Protein AF-K1SA90-F1 (afdb_monomer)

Mean predicted aligned error: 5.49 Å

Structure (mmCIF, N/CA/C/O backbone):
data_AF-K1SA90-F1
#
_entry.id   AF-K1SA90-F1
#
loop_
_atom_site.group_PDB
_atom_site.id
_atom_site.type_symbol
_atom_site.label_atom_id
_atom_site.label_alt_id
_atom_site.label_comp_id
_atom_site.label_asym_id
_atom_site.label_entity_id
_atom_site.label_seq_id
_atom_site.pdbx_PDB_ins_code
_atom_site.Cartn_x
_atom_site.Cartn_y
_atom_site.Cartn_z
_atom_site.occupancy
_atom_site.B_iso_or_equiv
_atom_site.auth_seq_id
_atom_site.auth_comp_id
_atom_site.auth_asym_id
_atom_site.auth_atom_id
_atom_site.pdbx_PDB_model_num
ATOM 1 N N . GLY A 1 1 ? -10.397 25.767 14.971 1.00 62.22 1 GLY A N 1
ATOM 2 C CA . GLY A 1 1 ? -10.174 24.536 15.749 1.00 62.22 1 GLY A CA 1
ATOM 3 C C . GLY A 1 1 ? -8.729 24.141 15.581 1.00 62.22 1 GLY A C 1
ATOM 4 O O . GLY A 1 1 ? -8.206 24.354 14.495 1.00 62.22 1 GLY A O 1
ATOM 5 N N . ILE A 1 2 ? -8.081 23.662 16.639 1.00 75.19 2 ILE A N 1
ATOM 6 C CA . ILE A 1 2 ? -6.747 23.060 16.529 1.00 75.19 2 ILE A CA 1
ATOM 7 C C . ILE A 1 2 ? -6.936 21.629 16.005 1.00 75.19 2 ILE A C 1
ATOM 9 O O . ILE A 1 2 ? -7.936 20.993 16.335 1.00 75.19 2 ILE A O 1
ATOM 13 N N . TYR A 1 3 ? -6.039 21.169 15.134 1.00 74.81 3 TYR A N 1
ATOM 14 C CA . TYR A 1 3 ? -6.116 19.844 14.521 1.00 74.81 3 TYR A CA 1
ATOM 15 C C . TYR A 1 3 ? -5.809 18.753 15.553 1.00 74.81 3 TYR A C 1
ATOM 17 O O . TYR A 1 3 ? -4.878 18.892 16.345 1.00 74.81 3 TYR A O 1
ATOM 25 N N . ASP A 1 4 ? -6.551 17.651 15.514 1.00 84.69 4 ASP A N 1
ATOM 26 C CA . ASP A 1 4 ? -6.357 16.517 16.424 1.00 84.69 4 ASP A CA 1
ATOM 27 C C . ASP A 1 4 ? -5.092 15.692 16.105 1.00 84.69 4 ASP A C 1
ATOM 29 O O . ASP A 1 4 ? -4.616 14.940 16.948 1.00 84.69 4 ASP A O 1
ATOM 33 N N . ALA A 1 5 ? -4.519 15.887 14.911 1.00 83.00 5 ALA A N 1
ATOM 34 C CA . ALA A 1 5 ? -3.261 15.289 14.471 1.00 83.00 5 ALA A CA 1
ATOM 35 C C . ALA A 1 5 ? -2.050 15.708 15.328 1.00 83.00 5 ALA A C 1
ATOM 37 O O . ALA A 1 5 ? -0.977 15.116 15.218 1.00 83.00 5 ALA A O 1
ATOM 38 N N . TRP A 1 6 ? -2.199 16.736 16.169 1.00 84.38 6 TRP A N 1
ATOM 39 C CA . TRP A 1 6 ? -1.179 17.193 17.107 1.00 84.38 6 TRP A CA 1
ATOM 40 C C . TRP A 1 6 ? -1.419 16.518 18.453 1.00 84.38 6 TRP A C 1
ATOM 42 O O . TRP A 1 6 ? -2.492 16.662 19.035 1.00 84.38 6 TRP A O 1
ATOM 52 N N . SER A 1 7 ? -0.411 15.821 18.980 1.00 82.50 7 SER A N 1
ATOM 53 C CA . SER A 1 7 ? -0.543 15.004 20.197 1.00 82.50 7 SER A CA 1
ATOM 54 C C . SER A 1 7 ? -1.066 15.773 21.415 1.00 82.50 7 SER A C 1
ATOM 56 O O . SER A 1 7 ? -1.742 15.202 22.259 1.00 82.50 7 SER A O 1
ATOM 58 N N . GLU A 1 8 ? -0.786 17.075 21.499 1.00 88.00 8 GLU A N 1
ATOM 59 C CA . GLU A 1 8 ? -1.257 17.982 22.557 1.00 88.00 8 GLU A CA 1
ATOM 60 C C . GLU A 1 8 ? -2.762 18.301 22.499 1.00 88.00 8 GLU A C 1
ATOM 62 O O . GLU A 1 8 ? -3.334 18.779 23.477 1.00 88.00 8 GLU A O 1
ATOM 67 N N . CYS A 1 9 ? -3.407 18.027 21.365 1.00 87.44 9 CYS A N 1
ATOM 68 C CA . CYS A 1 9 ? -4.837 18.227 21.134 1.00 87.44 9 CYS A CA 1
ATOM 69 C C . CYS A 1 9 ? -5.592 16.921 20.848 1.00 87.44 9 CYS A C 1
ATOM 71 O O . CYS A 1 9 ? -6.817 16.954 20.707 1.00 87.44 9 CYS A O 1
ATOM 73 N N . PHE A 1 10 ? -4.887 15.788 20.777 1.00 91.44 10 PHE A N 1
ATOM 74 C CA . PHE A 1 10 ? -5.483 14.482 20.538 1.00 91.44 10 PHE A CA 1
ATOM 75 C C . PHE A 1 10 ? -6.328 14.043 21.739 1.00 91.44 10 PHE A C 1
ATOM 77 O O . PHE A 1 10 ? -5.854 13.987 22.873 1.00 91.44 10 PHE A O 1
ATOM 84 N N . LYS A 1 11 ? -7.594 13.722 21.475 1.00 91.69 11 LYS A N 1
ATOM 85 C CA . LYS A 1 11 ? -8.556 13.228 22.465 1.00 91.69 11 LYS A CA 1
ATOM 86 C C . LYS A 1 11 ? -9.105 11.899 21.976 1.00 91.69 11 LYS A C 1
ATOM 88 O O . LYS A 1 11 ? -9.984 11.877 21.115 1.00 91.69 11 LYS A O 1
ATOM 93 N N . LYS A 1 12 ? -8.555 10.799 22.489 1.00 91.31 12 LYS A N 1
ATOM 94 C CA . LYS A 1 12 ? -8.892 9.440 22.046 1.00 91.31 12 LYS A CA 1
ATOM 95 C C . LYS A 1 12 ? -10.372 9.119 22.260 1.00 91.31 12 LYS A C 1
ATOM 97 O O . LYS A 1 12 ? -10.977 8.443 21.440 1.00 91.31 12 LYS A O 1
ATOM 102 N N . GLU A 1 13 ? -10.954 9.639 23.333 1.00 94.56 13 GLU A N 1
ATOM 103 C CA . GLU A 1 13 ? -12.320 9.339 23.761 1.00 94.56 13 GLU A CA 1
ATOM 104 C C . GLU A 1 13 ? -13.344 9.744 22.692 1.00 94.56 13 GLU A C 1
ATOM 106 O O . GLU A 1 13 ? -14.262 8.986 22.403 1.00 94.56 13 GLU A O 1
ATOM 111 N N . LEU A 1 14 ? -13.127 10.886 22.027 1.00 93.56 14 LEU A N 1
ATOM 112 C CA . LEU A 1 14 ? -13.998 11.361 20.945 1.00 93.56 14 LEU A CA 1
ATOM 113 C C . LEU A 1 14 ? -13.961 10.439 19.718 1.00 93.56 14 LEU A C 1
ATOM 115 O O . LEU A 1 14 ? -14.959 10.293 19.017 1.00 93.56 14 LEU A O 1
ATOM 119 N N . TRP A 1 15 ? -12.810 9.818 19.452 1.00 92.81 15 TRP A N 1
ATOM 120 C CA . TRP A 1 15 ? -12.666 8.847 18.370 1.00 92.81 15 TRP A CA 1
ATOM 121 C C . TRP A 1 15 ? -13.327 7.516 18.718 1.00 92.81 15 TRP A C 1
ATOM 123 O O . TRP A 1 15 ? -14.028 6.960 17.876 1.00 92.81 15 TRP A O 1
ATOM 133 N N . ASP A 1 16 ? -13.146 7.031 19.949 1.00 94.00 16 ASP A N 1
ATOM 134 C CA . ASP A 1 16 ? -13.797 5.807 20.428 1.00 94.00 16 ASP A CA 1
ATOM 135 C C . ASP A 1 16 ? -15.332 5.941 20.377 1.00 94.00 16 ASP A C 1
ATOM 137 O O . ASP A 1 16 ? -16.015 5.033 19.901 1.00 94.00 16 ASP A O 1
ATOM 141 N N .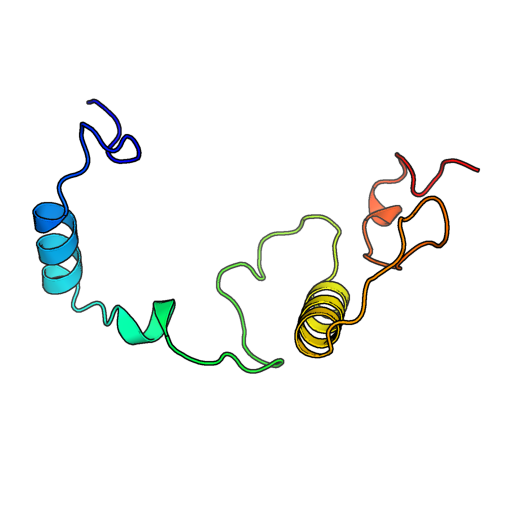 GLU A 1 17 ? -15.869 7.092 20.802 1.00 96.31 17 GLU A N 1
ATOM 142 C CA . GLU A 1 17 ? -17.298 7.422 20.709 1.00 96.31 17 GLU A CA 1
ATOM 143 C C . GLU A 1 17 ? -17.782 7.421 19.253 1.00 96.31 17 GLU A C 1
ATOM 145 O O . GLU A 1 17 ? -18.723 6.703 18.919 1.00 96.31 17 GLU A O 1
ATOM 150 N N . ALA A 1 18 ? -17.102 8.145 18.358 1.00 95.62 18 ALA A N 1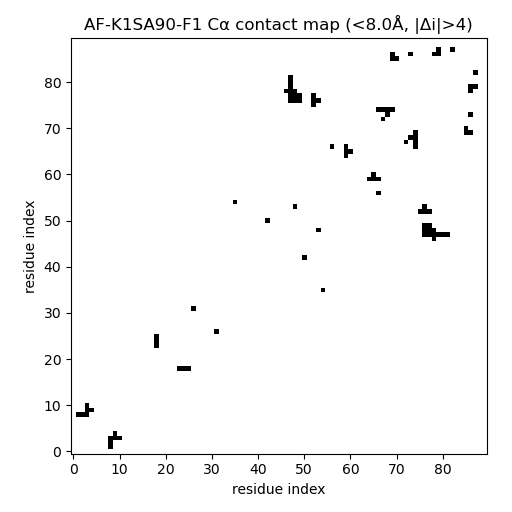
ATOM 151 C CA . ALA A 1 18 ? -17.485 8.219 16.948 1.00 95.62 18 ALA A CA 1
ATOM 152 C C . ALA A 1 18 ? -17.443 6.848 16.246 1.00 95.62 18 ALA A C 1
ATOM 154 O O . ALA A 1 18 ? -18.320 6.530 15.439 1.00 95.62 18 ALA A O 1
ATOM 155 N N . ILE A 1 19 ? -16.441 6.018 16.551 1.00 95.62 19 ILE A N 1
ATOM 156 C CA . ILE A 1 19 ? -16.330 4.645 16.039 1.00 95.62 19 ILE A CA 1
ATOM 157 C C . ILE A 1 19 ? -17.536 3.811 16.490 1.00 95.62 19 ILE A C 1
ATOM 159 O O . ILE A 1 19 ? -18.163 3.143 15.661 1.00 95.62 19 ILE A O 1
ATOM 163 N N . ALA A 1 20 ? -17.885 3.877 17.780 1.00 95.75 20 ALA A N 1
ATOM 164 C CA . ALA A 1 20 ? -19.011 3.140 18.345 1.00 95.75 20 ALA A CA 1
ATOM 165 C C . ALA A 1 20 ? -20.355 3.592 17.749 1.00 95.75 20 ALA A C 1
ATOM 167 O O . ALA A 1 20 ? -21.163 2.753 17.353 1.00 95.75 20 ALA A O 1
ATOM 168 N N . GLU A 1 21 ? -20.577 4.902 17.611 1.00 97.75 21 GLU A N 1
ATOM 169 C CA . GLU A 1 21 ? -21.798 5.473 17.021 1.00 97.75 21 GLU A CA 1
ATOM 170 C C . GLU A 1 21 ? -22.029 5.026 15.571 1.00 97.75 21 GLU A C 1
ATOM 172 O O . GLU A 1 21 ? -23.171 4.856 15.140 1.00 97.75 21 GLU A O 1
ATOM 177 N N . ASN A 1 22 ? -20.951 4.794 14.820 1.00 97.06 22 ASN A N 1
ATOM 178 C CA . ASN A 1 22 ? -21.016 4.359 13.426 1.00 97.06 22 ASN A CA 1
ATOM 179 C C . ASN A 1 22 ? -20.970 2.831 13.259 1.00 97.06 22 ASN A C 1
ATOM 181 O O . ASN A 1 22 ? -20.979 2.350 12.127 1.00 97.06 22 ASN A O 1
ATOM 185 N N . ASN A 1 23 ? -20.953 2.064 14.357 1.00 96.06 23 ASN A N 1
ATOM 186 C CA . ASN A 1 23 ? -20.812 0.603 14.351 1.00 96.06 23 ASN A CA 1
ATOM 187 C C . ASN A 1 23 ? -19.599 0.129 13.526 1.00 96.06 23 ASN A C 1
ATOM 189 O O . ASN A 1 23 ? -19.690 -0.827 12.753 1.00 96.06 23 ASN A O 1
ATOM 193 N N . ILE A 1 24 ? -18.470 0.828 13.660 1.00 95.56 24 ILE A N 1
ATOM 194 C CA . ILE A 1 24 ? -17.235 0.514 12.938 1.00 95.56 24 ILE A CA 1
ATOM 195 C C . ILE A 1 24 ? -16.437 -0.522 13.732 1.00 95.56 24 ILE A C 1
ATOM 197 O O . ILE A 1 24 ? -16.054 -0.286 14.875 1.00 95.56 24 ILE A O 1
ATOM 201 N N . ASP A 1 25 ? -16.131 -1.652 13.098 1.00 93.62 25 ASP A N 1
ATOM 202 C CA . ASP A 1 25 ? -15.165 -2.619 13.616 1.00 93.62 25 ASP A CA 1
ATOM 203 C C . ASP A 1 25 ? -13.743 -2.163 13.265 1.00 93.62 25 ASP A C 1
ATOM 205 O O . ASP A 1 25 ? -13.316 -2.253 12.114 1.00 93.62 25 ASP A O 1
ATOM 209 N N . VAL A 1 26 ? -13.010 -1.648 14.252 1.00 93.31 26 VAL A N 1
ATOM 210 C CA . VAL A 1 26 ? -11.635 -1.159 14.062 1.00 93.31 26 VAL A CA 1
ATOM 211 C C . VAL A 1 26 ? -10.688 -2.293 13.672 1.00 93.31 26 VAL A C 1
ATOM 213 O O . VAL A 1 26 ? -9.827 -2.091 12.810 1.00 93.31 26 VAL A O 1
ATOM 216 N N . ASP A 1 27 ? -10.861 -3.486 14.248 1.00 92.00 27 ASP A N 1
ATOM 217 C CA . ASP A 1 27 ? -9.962 -4.621 14.027 1.00 92.00 27 ASP A CA 1
ATOM 218 C C . ASP A 1 27 ? -9.989 -5.056 12.560 1.00 92.00 27 ASP A C 1
ATOM 220 O O . ASP A 1 27 ? -8.937 -5.320 11.968 1.00 92.00 27 ASP A O 1
ATOM 224 N N . PHE A 1 28 ? -11.162 -5.001 11.923 1.00 90.50 28 PHE A N 1
ATOM 225 C CA . PHE A 1 28 ? -11.298 -5.234 10.486 1.00 90.50 28 PHE A CA 1
ATOM 226 C C . PHE A 1 28 ? -10.371 -4.345 9.636 1.00 90.50 28 PHE A C 1
ATOM 228 O O . PHE A 1 28 ? -9.869 -4.789 8.597 1.00 90.50 28 PHE A O 1
ATOM 235 N N . TYR A 1 29 ? -10.132 -3.094 10.039 1.00 88.44 29 TYR A N 1
ATOM 236 C CA . TYR A 1 29 ? -9.313 -2.159 9.263 1.00 88.44 29 TYR A CA 1
ATOM 237 C C . TYR A 1 29 ? -7.823 -2.237 9.594 1.00 88.44 2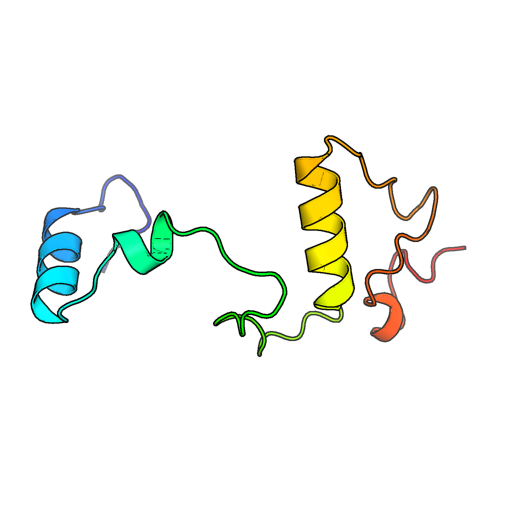9 TYR A C 1
ATOM 239 O O . TYR A 1 29 ? -7.014 -2.031 8.682 1.00 88.44 29 TYR A O 1
ATOM 247 N N . VAL A 1 30 ? -7.465 -2.524 10.853 1.00 90.69 30 VAL A N 1
ATOM 248 C CA . VAL A 1 30 ? -6.081 -2.371 11.341 1.00 90.69 30 VAL A CA 1
ATOM 249 C C . VAL A 1 30 ? -5.324 -3.681 11.552 1.00 90.69 30 VAL A C 1
ATOM 251 O O . VAL A 1 30 ? -4.099 -3.661 11.473 1.00 90.69 30 VAL A O 1
ATOM 254 N N . THR A 1 31 ? -5.999 -4.811 11.797 1.00 91.25 31 THR A N 1
ATOM 255 C CA . THR A 1 31 ? -5.307 -6.072 12.139 1.00 91.25 31 THR A CA 1
ATOM 256 C C . THR A 1 31 ? -5.405 -7.157 11.075 1.00 91.25 31 THR A C 1
ATOM 258 O O . THR A 1 31 ? -4.583 -8.075 11.071 1.00 91.25 31 THR A O 1
ATOM 261 N N . ARG A 1 32 ? -6.380 -7.090 10.160 1.00 91.00 32 ARG A N 1
ATOM 262 C CA . ARG A 1 32 ? -6.574 -8.186 9.204 1.00 91.00 32 ARG A CA 1
ATOM 263 C C . ARG A 1 32 ? -5.451 -8.277 8.173 1.00 91.00 32 ARG A C 1
ATOM 265 O O . ARG A 1 32 ? -5.004 -7.274 7.614 1.00 91.00 32 ARG A O 1
ATOM 272 N N . ALA A 1 33 ? -5.086 -9.512 7.839 1.00 90.38 33 ALA A N 1
ATOM 273 C CA . ALA A 1 33 ? -4.332 -9.792 6.627 1.00 90.38 33 ALA A CA 1
ATOM 274 C C . ALA A 1 33 ? -5.192 -9.464 5.398 1.00 90.38 33 ALA A C 1
ATOM 276 O O . ALA A 1 33 ? -6.404 -9.704 5.386 1.00 90.38 33 ALA A O 1
ATOM 277 N N . ARG A 1 34 ? -4.560 -8.905 4.369 1.00 89.94 34 ARG A N 1
ATOM 278 C CA . ARG A 1 34 ? -5.210 -8.575 3.101 1.00 89.94 34 ARG A CA 1
ATOM 279 C C . ARG A 1 34 ? -4.691 -9.499 2.014 1.00 89.94 34 ARG A C 1
ATOM 281 O O . ARG A 1 34 ? -3.495 -9.778 1.975 1.00 89.94 34 ARG A O 1
ATOM 288 N N . ASN A 1 35 ? -5.596 -9.972 1.165 1.00 92.69 35 ASN A N 1
ATOM 289 C CA . ASN A 1 35 ? -5.233 -10.823 0.039 1.00 92.69 35 ASN A CA 1
ATOM 290 C C . ASN A 1 35 ? -4.757 -9.971 -1.141 1.00 92.69 35 ASN A C 1
ATOM 292 O O . ASN A 1 35 ? -5.163 -8.819 -1.297 1.00 92.69 35 ASN A O 1
ATOM 296 N N . ASP A 1 36 ? -3.948 -10.567 -2.011 1.00 94.25 36 ASP A N 1
ATOM 297 C CA . ASP A 1 36 ? -3.422 -9.903 -3.207 1.00 94.25 36 ASP A CA 1
ATOM 298 C C . ASP A 1 36 ? -4.522 -9.484 -4.202 1.00 94.25 36 ASP A C 1
ATOM 300 O O . ASP A 1 36 ? -4.353 -8.525 -4.958 1.00 94.25 36 ASP A O 1
ATOM 304 N N . ASP A 1 37 ? -5.652 -10.196 -4.207 1.00 93.81 37 ASP A N 1
ATOM 305 C CA . ASP A 1 37 ? -6.806 -9.968 -5.082 1.00 93.81 37 ASP A CA 1
ATOM 306 C C . ASP A 1 37 ? -7.850 -9.008 -4.490 1.00 93.81 37 ASP A C 1
ATOM 308 O O . ASP A 1 37 ? -8.852 -8.698 -5.137 1.00 93.81 37 ASP A O 1
ATOM 312 N N . GLU A 1 38 ? -7.614 -8.490 -3.285 1.00 92.69 38 GLU A N 1
ATOM 313 C CA . GLU A 1 38 ? -8.509 -7.543 -2.635 1.00 92.69 38 GLU A CA 1
ATOM 314 C C . GLU A 1 38 ? -8.604 -6.227 -3.417 1.00 92.69 38 GLU A C 1
ATOM 316 O O . GLU A 1 38 ? -7.604 -5.693 -3.902 1.00 92.69 38 GLU A O 1
ATOM 321 N N . ILE A 1 39 ? -9.809 -5.657 -3.491 1.00 93.31 39 ILE A N 1
ATOM 322 C CA . ILE A 1 39 ? -10.000 -4.273 -3.930 1.00 93.31 39 ILE A CA 1
ATOM 323 C C . ILE A 1 39 ? -9.727 -3.365 -2.734 1.00 93.31 39 ILE A C 1
ATOM 325 O O . ILE A 1 39 ? -10.510 -3.320 -1.781 1.00 93.31 39 ILE A O 1
ATOM 329 N N . PHE A 1 40 ? -8.610 -2.649 -2.775 1.00 90.56 40 PHE A N 1
ATOM 330 C CA . PHE A 1 40 ? -8.229 -1.756 -1.693 1.00 90.56 40 PHE A CA 1
ATOM 331 C C . PHE A 1 40 ? -8.986 -0.433 -1.799 1.00 90.56 40 PHE A C 1
ATOM 333 O O . PHE A 1 40 ? -9.232 0.055 -2.905 1.00 90.56 40 PHE A O 1
ATOM 340 N N . PRO A 1 41 ? -9.297 0.223 -0.666 1.00 89.25 41 PRO A N 1
ATOM 341 C CA . PRO A 1 41 ? -9.980 1.508 -0.697 1.00 89.25 41 PRO A CA 1
ATOM 342 C C . PRO A 1 41 ? -9.153 2.600 -1.384 1.00 89.25 41 PRO A C 1
ATOM 344 O O . PRO A 1 41 ? -9.725 3.605 -1.760 1.00 89.25 41 PRO A O 1
ATOM 347 N N . TRP A 1 42 ? -7.845 2.421 -1.586 1.00 89.62 42 TRP A N 1
ATOM 348 C CA . TRP A 1 42 ? -6.976 3.348 -2.322 1.00 89.62 42 TRP A CA 1
ATOM 349 C C . TRP A 1 42 ? -6.706 2.933 -3.775 1.00 89.62 42 TRP A C 1
ATOM 351 O O . TRP A 1 42 ? -5.942 3.614 -4.451 1.00 89.62 42 TRP A O 1
ATOM 361 N N . ASP A 1 43 ? -7.321 1.864 -4.292 1.00 93.25 43 ASP A N 1
ATOM 362 C CA . ASP A 1 43 ? -7.094 1.416 -5.679 1.00 93.25 43 ASP A CA 1
ATOM 363 C C . ASP A 1 43 ? -7.528 2.454 -6.728 1.00 93.25 43 ASP A C 1
ATOM 365 O O . ASP A 1 43 ? -7.090 2.398 -7.874 1.00 93.25 43 ASP A O 1
ATOM 369 N N . PHE A 1 44 ? -8.372 3.417 -6.349 1.00 93.19 44 PHE A N 1
ATOM 370 C CA . PHE A 1 44 ? -8.768 4.524 -7.220 1.00 93.19 44 PHE A CA 1
ATOM 371 C C . PHE A 1 44 ? -7.717 5.645 -7.308 1.00 93.19 44 PHE A C 1
ATOM 373 O O . PHE A 1 44 ? -7.867 6.555 -8.123 1.00 93.19 44 PHE A O 1
ATOM 380 N N . ILE A 1 45 ? -6.686 5.626 -6.457 1.00 93.75 45 ILE A N 1
ATOM 381 C CA . ILE A 1 45 ? -5.646 6.654 -6.425 1.00 93.75 45 ILE A CA 1
ATOM 382 C C . ILE A 1 45 ? -4.590 6.317 -7.478 1.00 93.75 45 ILE A C 1
ATOM 384 O O . ILE A 1 45 ? -3.788 5.401 -7.305 1.00 93.75 45 ILE A O 1
ATOM 388 N N . ASP A 1 46 ? -4.559 7.099 -8.554 1.00 92.75 46 ASP A N 1
ATOM 389 C CA . ASP A 1 46 ? -3.544 6.969 -9.595 1.00 92.75 46 ASP A CA 1
ATOM 390 C C . ASP A 1 46 ? -2.338 7.872 -9.299 1.00 92.75 46 ASP A C 1
ATOM 392 O O . ASP A 1 46 ? -2.426 9.101 -9.305 1.00 92.75 46 ASP A O 1
ATOM 396 N N . THR A 1 47 ? -1.195 7.242 -9.032 1.00 93.19 47 THR A N 1
ATOM 397 C CA . THR A 1 47 ? 0.105 7.909 -8.852 1.00 93.19 47 THR A CA 1
ATOM 398 C C . THR A 1 47 ? 1.087 7.565 -9.973 1.00 93.19 47 THR A C 1
ATOM 400 O O . THR A 1 47 ? 2.287 7.772 -9.821 1.00 93.19 47 THR A O 1
ATOM 403 N N . GLY A 1 48 ? 0.615 6.959 -11.068 1.00 94.12 48 GLY A N 1
ATOM 404 C CA . GLY A 1 48 ? 1.425 6.359 -12.130 1.00 94.12 48 GLY A CA 1
ATOM 405 C C . GLY A 1 48 ? 2.151 5.072 -11.720 1.00 94.12 48 GLY A C 1
ATOM 406 O O . GLY A 1 48 ? 2.668 4.360 -12.580 1.00 94.12 48 GLY A O 1
ATOM 407 N N . VAL A 1 49 ? 2.191 4.730 -10.428 1.00 95.62 49 VAL A N 1
ATOM 408 C CA . VAL A 1 49 ? 2.710 3.449 -9.937 1.00 95.62 49 VAL A CA 1
ATOM 409 C C . VAL A 1 49 ? 1.617 2.386 -10.007 1.00 95.62 49 VAL A C 1
ATOM 411 O O . VAL A 1 49 ? 0.520 2.561 -9.485 1.00 95.62 49 VAL A O 1
ATOM 414 N N . THR A 1 50 ? 1.920 1.253 -10.637 1.00 95.38 50 THR A N 1
ATOM 415 C CA . THR A 1 50 ? 0.948 0.169 -10.824 1.00 95.38 50 THR A CA 1
ATOM 416 C C . THR A 1 50 ? 0.716 -0.628 -9.538 1.00 95.38 50 THR A C 1
ATOM 418 O O . THR A 1 50 ? 1.652 -0.922 -8.791 1.00 95.38 50 THR A O 1
ATOM 421 N N . LYS A 1 51 ? -0.524 -1.089 -9.324 1.00 94.19 51 LYS A N 1
ATOM 422 C CA . LYS A 1 51 ? -0.869 -2.007 -8.222 1.00 94.19 51 LYS A CA 1
ATOM 423 C C . LYS A 1 51 ? -0.022 -3.284 -8.236 1.00 94.19 51 LYS A C 1
ATOM 425 O O . LYS A 1 51 ? 0.429 -3.736 -7.190 1.00 94.19 51 LYS A O 1
ATOM 430 N N . ILE A 1 52 ? 0.245 -3.830 -9.425 1.00 95.06 52 ILE A N 1
ATOM 431 C CA . ILE A 1 52 ? 1.085 -5.026 -9.600 1.00 95.06 52 ILE A CA 1
ATOM 432 C C . ILE A 1 52 ? 2.499 -4.782 -9.054 1.00 95.06 52 ILE A C 1
ATOM 434 O O . ILE A 1 52 ? 3.055 -5.651 -8.384 1.00 95.06 52 ILE A O 1
ATOM 438 N N . PHE A 1 53 ? 3.075 -3.599 -9.293 1.00 96.31 53 PHE A N 1
ATOM 439 C CA . PHE A 1 53 ? 4.362 -3.235 -8.707 1.00 96.31 53 PHE A CA 1
ATOM 440 C C . PHE A 1 53 ? 4.281 -3.136 -7.180 1.00 96.31 53 PHE A C 1
ATOM 442 O O . PHE A 1 53 ? 5.127 -3.713 -6.508 1.00 96.31 53 PHE A O 1
ATOM 449 N N . LEU A 1 54 ? 3.266 -2.466 -6.623 1.00 95.75 54 LEU A N 1
ATOM 450 C CA . LEU A 1 54 ? 3.115 -2.337 -5.167 1.00 95.75 54 LEU A CA 1
ATOM 451 C C . LEU A 1 54 ? 2.984 -3.702 -4.475 1.00 95.75 54 LEU A C 1
ATOM 453 O O . LEU A 1 54 ? 3.642 -3.931 -3.464 1.00 95.75 54 LEU A O 1
ATOM 457 N N . LEU A 1 55 ? 2.211 -4.630 -5.051 1.00 95.75 55 LEU A N 1
ATOM 458 C CA . LEU A 1 55 ? 2.103 -6.008 -4.556 1.00 95.75 55 LEU A CA 1
ATOM 459 C C . LEU A 1 55 ? 3.445 -6.749 -4.627 1.00 95.75 55 LEU A C 1
ATOM 461 O O . LEU A 1 55 ? 3.833 -7.430 -3.680 1.00 95.75 55 LEU A O 1
ATOM 465 N N . ARG A 1 56 ? 4.203 -6.586 -5.718 1.00 97.06 56 ARG A N 1
ATOM 466 C CA . ARG A 1 56 ? 5.553 -7.158 -5.830 1.00 97.06 56 ARG A CA 1
ATOM 467 C C . ARG A 1 56 ? 6.493 -6.612 -4.752 1.00 97.06 56 ARG A C 1
ATOM 469 O O . ARG A 1 56 ? 7.251 -7.382 -4.171 1.00 97.06 56 ARG A O 1
ATOM 476 N N . GLU A 1 57 ? 6.463 -5.306 -4.494 1.00 97.44 57 GLU A N 1
ATOM 477 C CA . GLU A 1 57 ? 7.302 -4.676 -3.470 1.00 97.44 57 GLU A CA 1
ATOM 478 C C . GLU A 1 57 ? 6.890 -5.082 -2.053 1.00 97.44 57 GLU A C 1
ATOM 480 O O . GLU A 1 57 ? 7.759 -5.310 -1.216 1.00 97.44 57 GLU A O 1
ATOM 485 N N . TRP A 1 58 ? 5.590 -5.260 -1.802 1.00 95.75 58 TRP A N 1
ATOM 486 C CA . TRP A 1 58 ? 5.087 -5.853 -0.565 1.00 95.75 58 TRP A CA 1
ATOM 487 C C . TRP A 1 58 ? 5.680 -7.247 -0.336 1.00 95.75 58 TRP A C 1
ATOM 489 O O . TRP A 1 58 ? 6.287 -7.493 0.706 1.00 95.75 58 TRP A O 1
ATOM 499 N N . HIS A 1 59 ? 5.607 -8.132 -1.335 1.00 97.00 59 HIS A N 1
ATOM 500 C CA . HIS A 1 59 ? 6.202 -9.469 -1.250 1.00 97.00 59 HIS A CA 1
ATOM 501 C C . HIS A 1 59 ? 7.722 -9.428 -1.091 1.00 97.00 59 HIS A C 1
ATOM 503 O O . HIS A 1 59 ? 8.272 -10.188 -0.298 1.00 97.00 59 HIS A O 1
ATOM 509 N N . ASN A 1 60 ? 8.420 -8.532 -1.793 1.00 97.81 60 ASN A N 1
ATOM 510 C CA . ASN A 1 60 ? 9.860 -8.341 -1.603 1.00 97.81 60 ASN A CA 1
ATOM 511 C C . ASN A 1 60 ? 10.181 -7.940 -0.155 1.00 97.81 60 ASN A C 1
ATOM 513 O O . ASN A 1 60 ? 11.082 -8.526 0.438 1.00 97.81 60 ASN A O 1
ATOM 517 N N . ALA A 1 61 ? 9.422 -7.005 0.426 1.00 96.94 61 ALA A N 1
ATOM 518 C CA . ALA A 1 61 ? 9.612 -6.555 1.802 1.00 96.94 61 ALA A CA 1
ATOM 519 C C . ALA A 1 61 ? 9.402 -7.689 2.818 1.00 96.94 61 ALA A C 1
ATOM 521 O O . ALA A 1 61 ? 10.214 -7.844 3.726 1.00 96.94 61 ALA A O 1
ATOM 522 N N . GLN A 1 62 ? 8.373 -8.523 2.627 1.00 96.19 62 GLN A N 1
ATOM 523 C CA . GLN A 1 62 ? 8.142 -9.715 3.459 1.00 96.19 62 GLN A CA 1
ATOM 524 C C . GLN A 1 62 ? 9.282 -10.744 3.356 1.00 96.19 62 GLN A C 1
ATOM 526 O O . GLN A 1 62 ? 9.544 -11.470 4.308 1.00 96.19 62 GLN A O 1
ATOM 531 N N . ASN A 1 63 ? 9.972 -10.798 2.213 1.00 98.06 63 ASN A N 1
ATOM 532 C CA . ASN A 1 63 ? 11.122 -11.675 1.970 1.00 98.06 63 ASN A CA 1
ATOM 533 C C . ASN A 1 63 ? 12.477 -10.990 2.232 1.00 98.06 63 ASN A C 1
ATOM 535 O O . ASN A 1 63 ? 13.501 -11.477 1.753 1.00 98.06 63 ASN A O 1
ATOM 539 N N . GLU A 1 64 ? 12.492 -9.842 2.922 1.00 98.19 64 GLU A N 1
ATOM 540 C CA . GLU A 1 64 ? 13.709 -9.074 3.244 1.00 98.19 64 GLU A CA 1
ATOM 541 C C . GLU A 1 64 ? 14.552 -8.702 2.006 1.00 98.19 64 GLU A C 1
ATOM 543 O O . GLU A 1 64 ? 15.760 -8.460 2.074 1.00 98.19 64 GLU A O 1
ATOM 548 N N . LYS A 1 65 ? 13.914 -8.641 0.835 1.00 98.19 65 LYS A N 1
ATOM 549 C CA . LYS A 1 65 ? 14.570 -8.355 -0.434 1.00 98.19 65 LYS A CA 1
ATOM 550 C C . LYS A 1 65 ? 14.537 -6.861 -0.715 1.00 98.19 65 LYS A C 1
ATOM 552 O O . LYS A 1 65 ? 13.481 -6.271 -0.928 1.00 98.19 65 LYS A O 1
ATOM 557 N N . VAL A 1 66 ? 15.721 -6.265 -0.798 1.00 96.44 66 VAL A N 1
ATOM 558 C CA . VAL A 1 66 ? 15.877 -4.852 -1.147 1.00 96.44 66 VAL A CA 1
ATOM 559 C C . VAL A 1 66 ? 15.706 -4.657 -2.651 1.00 96.44 66 VAL A C 1
ATOM 561 O O . VAL A 1 66 ? 16.404 -5.278 -3.457 1.00 96.44 66 VAL A O 1
ATOM 564 N N . THR A 1 67 ? 14.816 -3.746 -3.029 1.00 96.69 67 THR A N 1
ATOM 565 C CA . THR A 1 67 ? 14.729 -3.245 -4.401 1.00 96.69 67 THR A CA 1
ATOM 566 C C . THR A 1 67 ? 15.812 -2.186 -4.628 1.00 96.69 67 THR A C 1
ATOM 568 O O . THR A 1 67 ? 15.883 -1.221 -3.862 1.00 96.69 67 THR A O 1
ATOM 571 N N . PRO A 1 6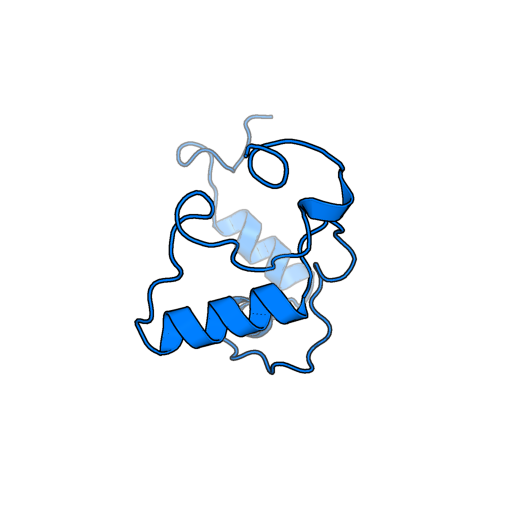8 ? 16.674 -2.339 -5.652 1.00 95.06 68 PRO A N 1
ATOM 572 C CA . PRO A 1 68 ? 17.723 -1.369 -5.947 1.00 95.06 68 PRO A CA 1
ATOM 573 C C . PRO A 1 68 ? 17.179 0.029 -6.257 1.00 95.06 68 PRO A C 1
ATOM 575 O O . PRO A 1 68 ? 16.033 0.209 -6.667 1.00 95.06 68 PRO A O 1
ATOM 578 N N . ASN A 1 69 ? 18.041 1.032 -6.103 1.00 94.25 69 ASN A N 1
ATOM 579 C CA . ASN A 1 69 ? 17.722 2.400 -6.493 1.00 94.25 69 ASN A CA 1
ATOM 580 C C . ASN A 1 69 ? 17.509 2.502 -8.017 1.00 94.25 69 ASN A C 1
ATOM 582 O O . ASN A 1 69 ? 18.278 1.9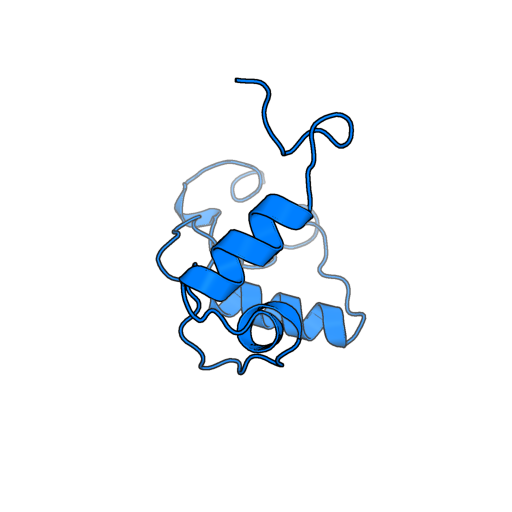20 -8.784 1.00 94.25 69 ASN A O 1
ATOM 586 N N . CYS A 1 70 ? 16.545 3.319 -8.457 1.00 93.50 70 CYS A N 1
ATOM 587 C CA . CYS A 1 70 ? 16.235 3.512 -9.878 1.00 93.50 70 CYS A CA 1
ATOM 588 C C . CYS A 1 70 ? 17.425 3.980 -10.737 1.00 93.50 70 CYS A C 1
ATOM 590 O O . CYS A 1 70 ? 17.440 3.672 -11.923 1.00 93.50 70 CYS A O 1
ATOM 592 N N . ARG A 1 71 ? 18.430 4.670 -10.166 1.00 92.25 71 ARG A N 1
ATOM 593 C CA . ARG A 1 71 ? 19.670 5.036 -10.890 1.00 92.25 71 ARG A CA 1
ATOM 594 C C . ARG A 1 71 ? 20.565 3.842 -11.201 1.00 92.25 71 ARG A C 1
ATOM 596 O O . ARG A 1 71 ? 21.38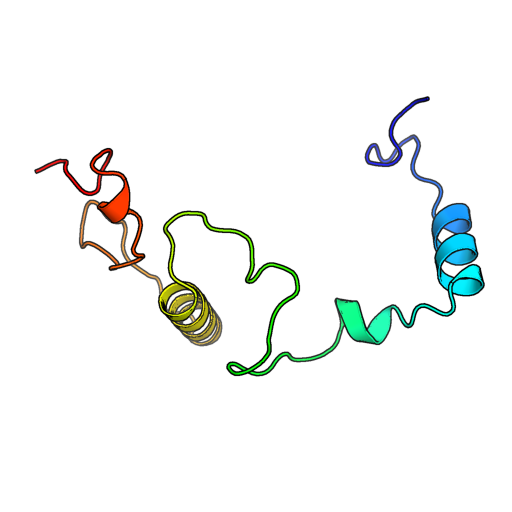3 3.909 -12.106 1.00 92.25 71 ARG A O 1
ATOM 603 N N . MET A 1 72 ? 20.465 2.779 -10.408 1.00 93.12 72 MET A N 1
ATOM 604 C CA . MET A 1 72 ? 21.232 1.552 -10.619 1.00 93.12 72 MET A CA 1
ATOM 605 C C . MET A 1 72 ? 20.506 0.635 -11.599 1.00 93.12 72 MET A C 1
ATOM 607 O O . MET A 1 72 ? 21.121 0.052 -12.486 1.00 93.12 72 MET A O 1
ATOM 611 N N . GLN A 1 73 ? 19.195 0.492 -11.409 1.00 92.56 73 GLN A N 1
ATOM 612 C CA . GLN A 1 73 ? 18.339 -0.344 -12.231 1.00 92.56 73 GLN A CA 1
ATOM 613 C C . GLN A 1 73 ? 16.896 0.138 -12.098 1.00 92.56 73 GLN A C 1
ATOM 615 O O . GLN A 1 73 ? 16.375 0.238 -10.988 1.00 92.56 73 GLN A O 1
ATOM 620 N N . CYS A 1 74 ? 16.225 0.395 -13.222 1.00 94.06 74 CYS A N 1
ATOM 621 C CA . CYS A 1 74 ? 14.802 0.724 -13.207 1.00 94.06 74 CYS A CA 1
ATOM 622 C C . CYS A 1 74 ? 13.988 -0.423 -12.585 1.00 94.06 74 CYS A C 1
ATOM 624 O O . CYS A 1 74 ? 14.036 -1.561 -13.055 1.00 94.06 74 CYS A O 1
ATOM 626 N N . SER A 1 75 ? 13.195 -0.109 -11.558 1.00 95.31 75 SER A N 1
ATOM 627 C CA . SER A 1 75 ? 12.373 -1.096 -10.846 1.00 95.31 75 SER A CA 1
ATOM 628 C C . SER A 1 75 ? 11.061 -1.432 -11.568 1.00 95.31 75 SER A C 1
ATOM 630 O O . SER A 1 75 ? 10.354 -2.352 -11.150 1.00 95.31 75 SER A O 1
ATOM 632 N N . GLY A 1 76 ? 10.722 -0.700 -12.637 1.00 95.69 76 GLY A N 1
ATOM 633 C CA . GLY A 1 76 ? 9.523 -0.931 -13.446 1.00 95.69 76 GLY A CA 1
ATOM 634 C C . GLY A 1 76 ? 8.217 -0.602 -12.719 1.00 95.69 76 GLY A C 1
ATOM 635 O O . GLY A 1 76 ? 7.267 -1.373 -12.802 1.00 95.69 76 GLY A O 1
ATOM 636 N N . CYS A 1 77 ? 8.164 0.513 -11.978 1.00 96.50 77 CYS A N 1
ATOM 637 C CA . CYS A 1 77 ? 6.990 0.866 -11.172 1.00 96.50 77 CYS A CA 1
ATOM 638 C C . CYS A 1 77 ? 5.777 1.353 -11.975 1.00 96.50 77 CYS A C 1
ATOM 640 O O . CYS A 1 77 ? 4.653 1.224 -11.499 1.00 96.50 77 CYS A O 1
ATOM 642 N N . GLY A 1 78 ? 5.994 1.864 -13.190 1.00 95.88 78 GLY A N 1
ATOM 643 C CA . GLY A 1 78 ? 4.963 2.468 -14.046 1.00 95.88 78 GLY A CA 1
ATOM 644 C C . GLY A 1 78 ? 5.032 3.997 -14.126 1.00 95.88 78 GLY A C 1
ATOM 645 O O . GLY A 1 78 ? 4.519 4.580 -15.081 1.00 95.88 78 GLY A O 1
ATOM 646 N N . ALA A 1 79 ? 5.750 4.650 -13.203 1.00 95.50 79 ALA A N 1
ATOM 647 C CA . ALA A 1 79 ? 5.847 6.114 -13.131 1.00 95.50 79 ALA A CA 1
ATOM 648 C C . ALA A 1 79 ? 6.527 6.761 -14.353 1.00 95.50 79 ALA A C 1
ATOM 650 O O . ALA A 1 79 ? 6.409 7.967 -14.559 1.00 95.50 79 ALA A O 1
ATOM 651 N N . ALA A 1 80 ? 7.192 5.970 -15.203 1.00 94.06 80 ALA A N 1
ATOM 652 C CA . ALA A 1 80 ? 7.681 6.438 -16.496 1.00 94.06 80 ALA A CA 1
ATOM 653 C C . ALA A 1 80 ? 6.551 7.024 -17.366 1.00 94.06 80 ALA A C 1
ATOM 655 O O . AL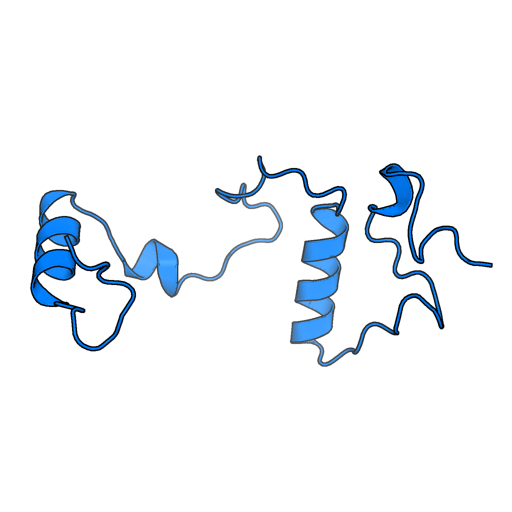A A 1 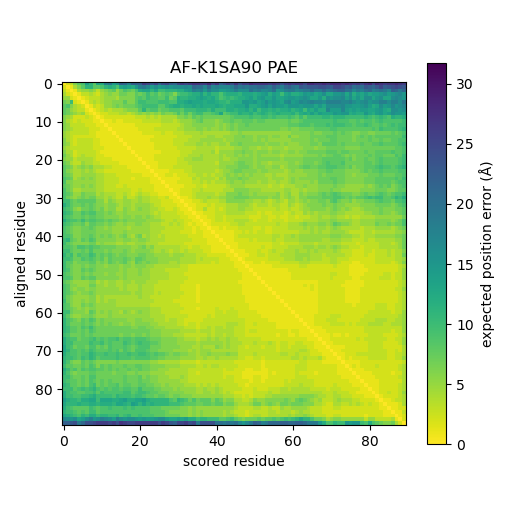80 ? 6.809 7.900 -18.174 1.00 94.06 80 ALA A O 1
ATOM 656 N N . SER A 1 81 ? 5.290 6.634 -17.160 1.00 94.06 81 SER A N 1
ATOM 657 C CA . SER A 1 81 ? 4.132 7.224 -17.852 1.00 94.06 81 SER A CA 1
ATOM 658 C C . SER A 1 81 ? 4.054 8.761 -17.798 1.00 94.06 81 SER A C 1
ATOM 660 O O . SER A 1 81 ? 3.483 9.361 -18.705 1.00 94.06 81 SER A O 1
ATOM 662 N N . PHE A 1 82 ? 4.668 9.413 -16.803 1.00 93.06 82 PHE A N 1
ATOM 663 C CA . PHE A 1 82 ? 4.693 10.875 -16.686 1.00 93.06 82 PHE A CA 1
ATOM 664 C C . PHE A 1 82 ? 5.704 11.594 -17.588 1.00 93.06 82 PHE A C 1
ATOM 666 O O . PHE A 1 82 ? 5.694 12.822 -17.635 1.00 93.06 82 PHE A O 1
ATOM 673 N N . GLY A 1 83 ? 6.587 10.885 -18.298 1.00 93.31 83 GLY A N 1
ATOM 674 C CA . GLY A 1 83 ? 7.482 11.531 -19.263 1.00 93.31 83 GLY A CA 1
ATOM 675 C C . GLY A 1 83 ? 8.642 12.336 -18.660 1.00 93.31 83 GLY A C 1
ATOM 676 O O . GLY A 1 83 ? 9.215 13.164 -19.364 1.00 93.31 83 GLY A O 1
ATOM 677 N N . GLY A 1 84 ? 8.988 12.147 -17.380 1.00 91.62 84 GLY A N 1
ATOM 678 C CA . GLY A 1 84 ? 10.057 12.922 -16.743 1.00 91.62 84 GLY A CA 1
ATOM 679 C C . GLY A 1 84 ? 10.705 12.295 -15.506 1.00 91.62 84 GLY A C 1
ATOM 680 O O . GLY A 1 84 ? 10.396 11.174 -15.096 1.00 91.62 84 GLY A O 1
ATOM 681 N N . GLY A 1 85 ? 11.631 13.055 -14.915 1.00 89.75 85 GLY A N 1
ATOM 682 C CA . GLY A 1 85 ? 12.422 12.661 -13.747 1.00 89.75 85 GLY A CA 1
ATOM 683 C C . GLY A 1 85 ? 13.463 11.582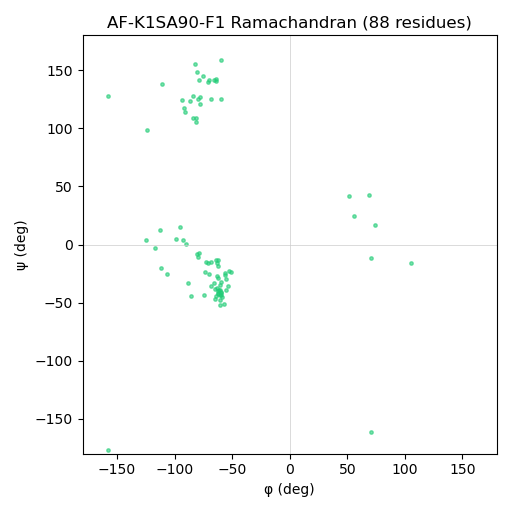 -14.050 1.00 89.75 85 GLY A C 1
ATOM 684 O O . GLY A 1 85 ? 13.790 11.313 -15.202 1.00 89.75 85 GLY A O 1
ATOM 685 N N . ILE A 1 86 ? 13.926 10.914 -12.993 1.00 92.69 86 ILE A N 1
ATOM 686 C CA . ILE A 1 86 ? 14.944 9.850 -13.030 1.00 92.69 86 ILE A CA 1
ATOM 687 C C . ILE A 1 86 ? 14.650 8.712 -14.020 1.00 92.69 86 ILE A C 1
ATOM 689 O O . ILE A 1 86 ? 15.563 8.025 -14.453 1.00 92.69 86 ILE A O 1
ATOM 693 N N . CYS A 1 87 ? 13.383 8.506 -14.396 1.00 92.44 87 CYS A N 1
ATOM 694 C CA . CYS A 1 87 ? 12.990 7.496 -15.384 1.00 92.44 87 CYS A CA 1
ATOM 695 C C . CYS A 1 87 ? 13.472 7.827 -16.810 1.00 92.44 87 CYS A C 1
ATOM 697 O O . CYS A 1 87 ? 13.440 6.955 -17.673 1.00 92.44 87 CYS A O 1
ATOM 699 N N . TYR A 1 88 ? 13.880 9.076 -17.044 1.00 91.88 88 TYR A N 1
ATOM 700 C CA . TYR A 1 88 ? 14.341 9.619 -18.323 1.00 91.88 88 TYR A CA 1
ATOM 701 C C . TYR A 1 88 ? 15.737 10.251 -18.221 1.00 91.88 88 TYR A C 1
ATOM 703 O O . TYR A 1 88 ? 16.227 10.829 -19.190 1.00 91.88 88 TYR A O 1
ATOM 711 N N . GLU A 1 89 ? 16.370 10.170 -17.051 1.00 88.06 89 GLU A N 1
ATOM 712 C CA . GLU A 1 89 ? 17.776 10.525 -16.880 1.00 88.06 89 GLU A CA 1
ATOM 713 C C . GLU A 1 89 ? 18.613 9.355 -17.427 1.00 88.06 89 GLU A C 1
ATOM 715 O O . GLU A 1 89 ? 18.427 8.217 -16.995 1.00 88.06 89 GLU A O 1
ATOM 720 N N . ASN A 1 90 ? 19.468 9.625 -18.422 1.00 65.06 90 ASN A N 1
ATOM 721 C CA . ASN A 1 90 ? 20.410 8.642 -18.979 1.00 65.06 90 ASN A CA 1
ATOM 722 C C . ASN A 1 90 ? 21.524 8.303 -17.985 1.00 65.06 90 ASN A C 1
ATOM 724 O O . ASN A 1 90 ? 22.078 9.258 -17.391 1.00 65.06 90 ASN A O 1
#

pLDDT: mean 92.25, std 6.03, range [62.22, 98.19]

Secondary structure (DSSP, 8-state):
---TTSTTT--HHHHHHHHHHTT--HHHHHT----TT---TTTT---S--HHHHHHHHHHHHTTPPPPPTTTS----SGGGGS-GGGS--

Organism: NCBI:txid408170

Foldseek 3Di:
DDDLVDVVNPDVVVVVVVCVVVVHDPCVVPPDDDDLPDDDPCCPPDPQFDSVLVVVVVVCVVVVHDDDDVLVPNSPRRNCVVVDDSVPDD

Sequence (90 aa):
GIYDAWSECFKKELWDEAIAENNIDVDFYVTRARNDDEIFPWDFIDTGVTKIFLLREWHNAQNEKVTPNCRMQCSGCGAASFGGGICYEN

Radius of gyration: 19.12 Å; Cα contacts (8 Å, |Δi|>4): 48; chains: 1; bounding box: 43×36×43 Å

Solvent-accessible surface area (backbone atoms only — not comparable to full-atom values): 5976 Å² total; per-residue (Å²): 134,84,63,54,91,40,79,95,58,50,58,68,65,62,52,56,51,53,35,58,77,67,71,55,66,62,57,73,77,75,69,60,88,79,62,93,85,58,87,55,96,62,70,83,65,83,73,51,55,40,68,70,40,54,54,50,51,51,54,28,54,77,66,75,46,82,79,69,56,58,91,82,42,76,78,73,44,46,48,57,80,73,76,51,64,76,77,68,58,131